Protein AF-A0A7Y6C578-F1 (afdb_monomer_lite)

Structure (mmCIF, N/CA/C/O backbone):
data_AF-A0A7Y6C578-F1
#
_entry.id   AF-A0A7Y6C578-F1
#
loop_
_atom_site.group_PDB
_atom_site.id
_atom_site.type_symbol
_atom_site.label_atom_id
_atom_site.label_alt_id
_atom_site.label_comp_id
_atom_site.label_asym_id
_atom_site.label_entity_id
_atom_site.label_seq_id
_atom_site.pdbx_PDB_ins_code
_atom_site.Cartn_x
_atom_site.Cartn_y
_atom_site.Cartn_z
_atom_site.occupancy
_atom_site.B_iso_or_equiv
_atom_site.auth_seq_id
_atom_site.auth_comp_id
_atom_site.auth_asym_id
_atom_site.auth_atom_id
_atom_site.pdbx_PDB_model_num
ATOM 1 N N . MET A 1 1 ? -12.011 0.894 14.721 1.00 85.19 1 MET A N 1
ATOM 2 C CA . MET A 1 1 ? -11.937 1.876 15.834 1.00 85.19 1 MET A CA 1
ATOM 3 C C . MET A 1 1 ? -10.473 2.191 16.125 1.00 85.19 1 MET A C 1
ATOM 5 O O . MET A 1 1 ? -9.672 1.305 15.858 1.00 85.19 1 MET A O 1
ATOM 9 N N . PRO A 1 2 ? -10.095 3.368 16.653 1.00 90.62 2 PRO A N 1
ATOM 10 C CA . PRO A 1 2 ? -8.714 3.630 17.067 1.00 90.62 2 PRO A CA 1
ATOM 11 C C . PRO A 1 2 ? -8.249 2.653 18.152 1.00 90.62 2 PRO A C 1
ATOM 13 O O . PRO A 1 2 ? -9.035 2.287 19.024 1.00 90.62 2 PRO A O 1
ATOM 16 N N . PHE A 1 3 ? -6.990 2.225 18.086 1.00 92.62 3 PHE A N 1
ATOM 17 C CA . PHE A 1 3 ? -6.352 1.462 19.154 1.00 92.62 3 PHE A CA 1
ATOM 18 C C . PHE A 1 3 ? -6.234 2.323 20.416 1.00 92.62 3 PHE A C 1
ATOM 20 O O . PHE A 1 3 ? -5.735 3.447 20.359 1.00 92.62 3 PHE A O 1
ATOM 27 N N . ASP A 1 4 ? -6.651 1.760 21.545 1.00 94.00 4 ASP A N 1
ATOM 28 C CA . ASP A 1 4 ? -6.499 2.334 22.877 1.00 94.00 4 ASP A CA 1
ATOM 29 C C . ASP A 1 4 ? -5.883 1.271 23.805 1.00 94.00 4 ASP A C 1
ATOM 31 O O . ASP A 1 4 ? -6.523 0.244 24.062 1.00 94.00 4 ASP A O 1
ATOM 35 N N . PRO A 1 5 ? -4.659 1.486 24.324 1.00 91.56 5 PRO A N 1
ATOM 36 C CA . PRO A 1 5 ? -3.980 0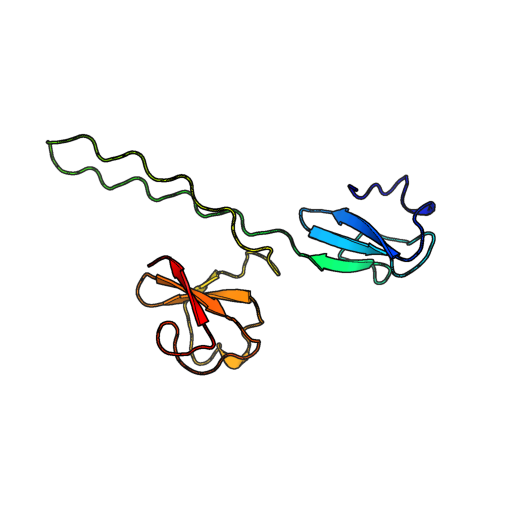.509 25.169 1.00 91.56 5 PRO A CA 1
ATOM 37 C C . PRO A 1 5 ? -4.671 0.281 26.521 1.00 91.56 5 PRO A C 1
ATOM 39 O O . PRO A 1 5 ? -4.496 -0.783 27.109 1.00 91.56 5 PRO A O 1
ATOM 42 N N . VAL A 1 6 ? -5.460 1.238 27.021 1.00 94.75 6 VAL A N 1
ATOM 43 C CA . VAL A 1 6 ? -6.212 1.088 28.278 1.00 94.75 6 VAL A CA 1
ATOM 44 C C . VAL A 1 6 ? -7.426 0.185 28.069 1.00 94.75 6 VAL A C 1
ATOM 46 O O . VAL A 1 6 ? -7.809 -0.570 28.960 1.00 94.75 6 VAL A O 1
ATOM 49 N N . VAL A 1 7 ? -8.011 0.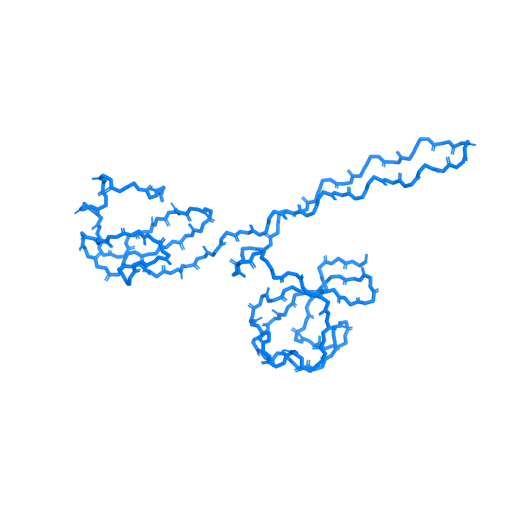228 26.871 1.00 93.88 7 VAL A N 1
ATOM 50 C CA . VAL A 1 7 ? -9.194 -0.563 26.509 1.00 93.88 7 VAL A CA 1
ATOM 51 C C . VAL A 1 7 ? -8.808 -1.925 25.921 1.00 93.88 7 VAL A C 1
ATOM 53 O O . VAL A 1 7 ? -9.618 -2.848 25.977 1.00 93.88 7 VAL A O 1
ATOM 56 N N . ALA A 1 8 ? -7.578 -2.100 25.424 1.00 91.06 8 ALA A N 1
ATOM 57 C CA . ALA A 1 8 ? -7.096 -3.324 24.772 1.00 91.06 8 ALA A CA 1
ATOM 58 C C . ALA A 1 8 ? -7.367 -4.644 25.530 1.00 91.06 8 ALA A C 1
ATOM 60 O O . ALA A 1 8 ? -7.763 -5.611 24.876 1.00 91.06 8 ALA A O 1
ATOM 61 N N . PRO A 1 9 ? -7.287 -4.715 26.877 1.00 94.88 9 PRO A N 1
ATOM 62 C CA . PRO A 1 9 ? -7.665 -5.923 27.620 1.00 94.88 9 PRO A CA 1
ATOM 63 C C . PRO A 1 9 ? -9.130 -6.356 27.439 1.00 94.88 9 PRO A C 1
ATOM 65 O O . PRO A 1 9 ? -9.477 -7.489 27.763 1.00 94.88 9 PRO A O 1
ATOM 68 N N . THR A 1 10 ? -9.996 -5.480 26.923 1.00 95.44 10 THR A N 1
ATOM 69 C CA . THR A 1 10 ? -11.406 -5.777 26.624 1.00 95.44 10 THR A CA 1
ATOM 70 C C . THR A 1 10 ? -11.651 -6.154 25.164 1.00 95.44 10 THR A C 1
ATOM 72 O O . THR A 1 10 ? -12.780 -6.494 24.805 1.00 95.44 10 THR A O 1
ATOM 75 N N . TYR A 1 11 ? -10.626 -6.107 24.305 1.00 95.50 11 TYR A N 1
ATOM 76 C CA . TYR A 1 11 ? -10.809 -6.455 22.904 1.00 95.50 11 TYR A CA 1
ATOM 77 C C . TYR A 1 11 ? -11.077 -7.950 22.732 1.00 95.50 11 TYR A C 1
ATOM 79 O O . TYR A 1 11 ? -10.480 -8.798 23.392 1.00 95.50 11 TYR A O 1
ATOM 87 N N . SER A 1 12 ? -11.991 -8.275 21.827 1.00 96.12 12 SER A N 1
ATOM 88 C CA . SER A 1 12 ? -12.336 -9.649 21.473 1.00 96.12 12 SER A CA 1
ATOM 89 C C . SER A 1 12 ? -11.463 -10.160 20.326 1.00 96.12 12 SER A C 1
ATOM 91 O O . SER A 1 12 ? -10.923 -9.380 19.540 1.00 96.12 12 SER A O 1
ATOM 93 N N . PHE A 1 13 ? -11.371 -11.485 20.188 1.00 93.00 13 PHE A N 1
ATOM 94 C CA . PHE A 1 13 ? -10.815 -12.109 18.986 1.00 93.00 13 PHE A CA 1
ATOM 95 C C . PHE A 1 13 ? -11.501 -11.556 17.726 1.00 93.00 13 PHE A C 1
ATOM 97 O O . PHE A 1 13 ? -12.722 -11.396 17.693 1.00 93.00 13 PHE A O 1
ATOM 104 N N . GLY A 1 14 ? -10.720 -11.274 16.685 1.00 88.31 14 GLY A N 1
ATOM 105 C CA . GLY A 1 14 ? -11.208 -10.741 15.416 1.00 88.31 14 GLY A CA 1
ATOM 106 C C . GLY A 1 14 ? -11.515 -9.241 15.433 1.00 88.31 14 GLY A C 1
ATOM 107 O O . GLY A 1 14 ? -12.003 -8.703 14.440 1.00 88.31 14 GLY A O 1
ATOM 108 N N . GLN A 1 15 ? -11.247 -8.536 16.534 1.00 93.50 15 GLN A N 1
ATOM 109 C CA . GLN A 1 15 ? -11.552 -7.114 16.631 1.00 93.50 15 GLN A CA 1
ATOM 110 C C . GLN A 1 15 ? -10.617 -6.265 15.766 1.00 93.50 15 GLN A C 1
ATOM 112 O O . GLN A 1 15 ? -9.396 -6.384 15.844 1.00 93.50 15 GLN A O 1
ATOM 117 N N . VAL A 1 16 ? -11.203 -5.375 14.961 1.00 90.50 16 VAL A N 1
ATOM 118 C CA . VAL A 1 16 ? -10.468 -4.513 14.028 1.00 90.50 16 VAL A CA 1
ATOM 119 C C . VAL A 1 16 ? -10.158 -3.153 14.657 1.00 90.50 16 VAL A C 1
ATOM 121 O O . VAL A 1 16 ? -11.059 -2.391 15.033 1.00 90.50 16 VAL A O 1
ATOM 124 N N . VAL A 1 17 ? -8.871 -2.817 14.714 1.00 88.00 17 VAL A N 1
ATOM 125 C CA . VAL A 1 17 ? -8.345 -1.567 15.273 1.00 88.00 17 VAL A CA 1
ATOM 126 C C . VAL A 1 17 ? -7.524 -0.792 14.255 1.00 88.00 17 VAL A C 1
ATOM 128 O O . VAL A 1 17 ? -6.923 -1.3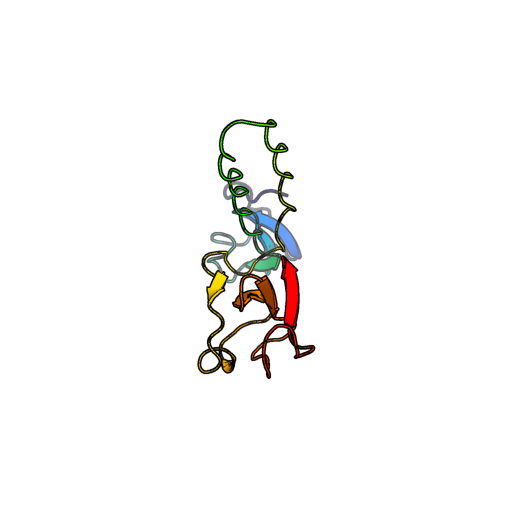73 13.360 1.00 88.00 17 VAL A O 1
ATOM 131 N N . THR A 1 18 ? -7.471 0.528 14.399 1.00 86.75 18 THR A N 1
ATOM 132 C CA . THR A 1 18 ? -6.588 1.398 13.626 1.00 86.75 18 THR A CA 1
ATOM 133 C C . THR A 1 18 ? -5.476 1.945 14.512 1.00 86.75 18 THR A C 1
ATOM 135 O O . THR A 1 18 ? -5.731 2.470 15.592 1.00 86.75 18 THR A O 1
ATOM 138 N N . PHE A 1 19 ? -4.230 1.831 14.065 1.00 85.12 19 PHE A N 1
ATOM 139 C CA . PHE A 1 19 ? -3.045 2.282 14.790 1.00 85.12 19 PHE A CA 1
ATOM 140 C C . PHE A 1 19 ? -2.003 2.823 13.806 1.00 85.12 19 PHE A C 1
ATOM 142 O O . PHE A 1 19 ? -1.707 2.169 12.806 1.00 85.12 19 PHE A O 1
ATOM 149 N N . ASN A 1 20 ? -1.471 4.026 14.060 1.00 82.25 20 ASN A N 1
ATOM 150 C CA . ASN A 1 20 ? -0.513 4.719 13.180 1.00 82.25 20 ASN A CA 1
ATOM 151 C C . ASN A 1 20 ? -0.929 4.727 11.695 1.00 82.25 20 ASN A C 1
ATOM 153 O O . ASN A 1 20 ? -0.139 4.401 10.815 1.00 82.25 20 ASN A O 1
ATOM 157 N N . GLY A 1 21 ? -2.203 5.027 11.416 1.00 72.25 21 GLY A N 1
ATOM 158 C CA . GLY A 1 21 ? -2.756 5.057 10.054 1.00 72.25 21 GLY A CA 1
ATOM 159 C C . GLY A 1 21 ? -2.974 3.684 9.402 1.00 72.25 21 GLY A C 1
ATOM 160 O O . GLY A 1 21 ? -3.514 3.622 8.304 1.00 72.25 21 GLY A O 1
ATOM 161 N N . SER A 1 22 ? -2.594 2.595 10.070 1.00 77.88 22 SER A N 1
ATOM 162 C CA . SER A 1 22 ? -2.790 1.216 9.615 1.00 77.88 22 SER A CA 1
ATOM 163 C C . SER A 1 22 ? -3.988 0.572 10.323 1.00 77.88 22 SER A C 1
ATOM 165 O O . SER A 1 22 ? -4.391 1.016 11.393 1.00 77.88 22 SER A O 1
ATOM 167 N N . THR A 1 23 ? -4.554 -0.484 9.748 1.00 82.00 23 THR A N 1
ATOM 168 C CA . THR A 1 23 ? -5.654 -1.300 10.270 1.00 82.00 23 THR A CA 1
ATOM 169 C C . THR A 1 23 ? -5.133 -2.685 10.617 1.00 82.00 23 THR A C 1
ATOM 171 O O . THR A 1 23 ? -4.497 -3.329 9.785 1.00 82.00 23 THR A O 1
ATOM 174 N N . TYR A 1 24 ? -5.440 -3.158 11.817 1.00 87.06 24 TYR A N 1
ATOM 175 C CA . TYR A 1 24 ? -5.045 -4.458 12.341 1.00 87.06 24 TYR A CA 1
ATOM 176 C C . TYR A 1 24 ? -6.263 -5.223 12.848 1.00 87.06 24 TYR A C 1
ATOM 178 O O . TYR A 1 24 ? -7.255 -4.614 13.246 1.00 87.06 24 TYR A O 1
ATOM 186 N N . ILE A 1 25 ? -6.170 -6.546 12.882 1.00 89.94 25 ILE A N 1
ATOM 187 C CA . ILE A 1 25 ? -7.147 -7.432 13.513 1.00 89.94 25 ILE A CA 1
ATOM 188 C C . ILE A 1 25 ? -6.506 -8.145 14.709 1.00 89.94 25 ILE A C 1
ATOM 190 O O . ILE A 1 25 ? -5.366 -8.595 14.611 1.00 89.94 25 ILE A O 1
ATOM 194 N N . ALA A 1 26 ? -7.210 -8.221 15.839 1.00 92.56 26 ALA A N 1
ATOM 195 C CA . ALA A 1 26 ? -6.765 -8.966 17.014 1.00 92.56 26 ALA A CA 1
ATOM 196 C C . ALA A 1 26 ? -6.894 -10.479 16.772 1.00 92.56 26 ALA A C 1
ATOM 198 O O . ALA A 1 26 ? -7.970 -10.977 16.448 1.00 92.56 26 ALA A O 1
ATOM 199 N N . ASN A 1 27 ? -5.805 -11.217 16.959 1.00 91.19 27 ASN A N 1
ATOM 200 C CA . ASN A 1 27 ? -5.724 -12.667 16.770 1.00 91.19 27 ASN A CA 1
ATOM 201 C C . ASN A 1 27 ? -6.133 -13.456 18.021 1.00 91.19 27 ASN A C 1
ATOM 203 O O . ASN A 1 27 ? -6.245 -14.678 17.968 1.00 91.19 27 ASN A O 1
ATOM 207 N N . VAL A 1 28 ? -6.324 -12.775 19.153 1.00 92.00 28 VAL A N 1
ATOM 208 C CA . VAL A 1 28 ? -6.707 -13.347 20.450 1.00 92.00 28 VAL A CA 1
ATOM 209 C C . VAL A 1 28 ? -7.680 -12.406 21.167 1.00 92.00 28 VAL A C 1
ATOM 211 O O . VAL A 1 28 ? -7.773 -11.226 20.827 1.00 92.00 28 VAL A O 1
ATOM 214 N N . ALA A 1 29 ? -8.420 -12.923 22.150 1.00 94.56 29 ALA A N 1
ATOM 215 C CA . ALA A 1 29 ? -9.156 -12.081 23.093 1.00 94.56 29 ALA A CA 1
ATOM 216 C C . ALA A 1 29 ? -8.196 -11.512 24.147 1.00 94.56 29 ALA A C 1
ATOM 218 O O . ALA A 1 29 ? -7.222 -12.172 24.506 1.00 94.56 29 ALA A O 1
ATOM 219 N N . SER A 1 30 ? -8.481 -10.306 24.640 1.00 94.94 30 SER A N 1
ATOM 220 C CA . SER A 1 30 ? -7.626 -9.569 25.578 1.00 94.94 30 SER A CA 1
ATOM 221 C C . SER A 1 30 ? -6.156 -9.494 25.117 1.00 94.94 30 SER A C 1
ATOM 223 O O . SER A 1 30 ? -5.262 -9.876 25.875 1.00 94.94 30 SER A O 1
ATOM 225 N N . PRO A 1 31 ? -5.891 -9.040 23.874 1.00 94.44 31 PRO A N 1
ATOM 226 C CA . PRO A 1 31 ? -4.550 -8.993 23.303 1.00 94.44 31 PRO A CA 1
ATOM 227 C C . PRO A 1 31 ? -3.592 -8.141 24.138 1.00 94.44 31 PRO A C 1
ATOM 229 O O . PRO A 1 31 ? -3.954 -7.102 24.694 1.00 94.44 31 PRO A O 1
ATOM 232 N N . THR A 1 32 ? -2.337 -8.569 24.165 1.00 91.50 32 THR A N 1
ATOM 233 C CA . THR A 1 32 ? -1.230 -7.885 24.824 1.00 91.50 32 THR A CA 1
ATOM 234 C C . THR A 1 32 ? -0.344 -7.164 23.807 1.00 91.50 32 THR A C 1
ATOM 236 O O . THR A 1 32 ? -0.245 -7.528 22.632 1.00 91.50 32 THR A O 1
ATOM 239 N N . GLY A 1 33 ? 0.318 -6.098 24.254 1.00 89.31 33 GLY A N 1
ATOM 240 C CA . GLY A 1 33 ? 1.210 -5.312 23.404 1.00 89.31 33 GLY A CA 1
ATOM 241 C C . GLY A 1 33 ? 0.483 -4.397 22.413 1.00 89.31 33 GLY A C 1
ATOM 242 O O . GLY A 1 33 ? -0.692 -4.068 22.571 1.00 89.31 33 GLY A O 1
ATOM 243 N N . ILE A 1 34 ? 1.231 -3.921 21.417 1.00 90.50 34 ILE A N 1
ATOM 244 C CA . ILE A 1 34 ? 0.817 -2.845 20.510 1.00 90.50 34 ILE A CA 1
ATOM 245 C C . ILE A 1 34 ? 0.633 -3.419 19.092 1.00 90.50 34 ILE A C 1
ATOM 247 O O . ILE A 1 34 ? 1.463 -4.226 18.654 1.00 90.50 34 ILE A O 1
ATOM 251 N N . PRO A 1 35 ? -0.411 -3.012 18.344 1.00 87.38 35 PRO A N 1
ATOM 252 C CA . PRO A 1 35 ? -0.555 -3.379 16.940 1.00 87.38 35 PRO A CA 1
ATOM 253 C C . PRO A 1 35 ? 0.688 -3.017 16.113 1.00 87.38 35 PRO A C 1
ATOM 255 O O . PRO A 1 35 ? 1.230 -1.919 16.231 1.00 87.38 35 PRO A O 1
ATOM 258 N N . GLY A 1 36 ? 1.145 -3.946 15.273 1.00 81.75 36 GLY A N 1
ATOM 259 C CA . GLY A 1 36 ? 2.337 -3.783 14.430 1.00 81.75 36 GLY A CA 1
ATOM 260 C C . GLY A 1 36 ? 3.649 -4.271 15.051 1.00 81.75 36 GLY A C 1
ATOM 261 O O . GLY A 1 36 ? 4.621 -4.440 14.322 1.00 81.75 36 GLY A O 1
ATOM 262 N N . THR A 1 37 ? 3.687 -4.548 16.358 1.00 84.19 37 THR A N 1
ATOM 263 C CA . THR A 1 37 ? 4.855 -5.165 17.021 1.00 84.19 37 THR A CA 1
ATOM 264 C C . THR A 1 37 ? 4.516 -6.459 17.750 1.00 84.19 37 THR A C 1
ATOM 266 O O . THR A 1 37 ? 5.366 -7.341 17.853 1.00 84.19 37 THR A O 1
ATOM 269 N N . SER A 1 38 ? 3.285 -6.586 18.250 1.00 89.75 38 SER A N 1
ATOM 270 C CA . SER A 1 38 ? 2.816 -7.786 18.941 1.00 89.75 38 SER A CA 1
ATOM 271 C C . SER A 1 38 ? 2.283 -8.840 17.958 1.00 89.75 38 SER A C 1
ATOM 273 O O . SER A 1 38 ? 1.549 -8.479 17.034 1.00 89.75 38 SER A O 1
ATOM 275 N N . PRO A 1 39 ? 2.569 -10.140 18.178 1.00 86.19 39 PRO A N 1
ATOM 276 C CA . PRO A 1 39 ? 1.963 -11.235 17.414 1.00 86.19 39 PRO A CA 1
ATOM 277 C C . PRO A 1 39 ? 0.448 -11.375 17.649 1.00 86.19 39 PRO A C 1
ATOM 279 O O . PRO A 1 39 ? -0.243 -12.035 16.869 1.00 86.19 39 PRO A O 1
ATOM 282 N N . ASP A 1 40 ? -0.090 -10.722 18.682 1.00 92.00 40 ASP A N 1
ATOM 283 C CA . ASP A 1 40 ? -1.523 -10.714 18.985 1.00 92.00 40 ASP A CA 1
ATOM 284 C C . ASP A 1 40 ? -2.340 -9.918 17.953 1.00 92.00 40 ASP A C 1
ATOM 286 O O . ASP A 1 40 ? -3.570 -9.948 17.996 1.00 92.00 40 ASP A O 1
ATOM 290 N N . TYR A 1 41 ? -1.686 -9.229 17.009 1.00 88.81 41 TYR A N 1
ATOM 291 C CA . TYR A 1 41 ? -2.330 -8.460 15.948 1.00 88.81 41 TYR A CA 1
ATOM 292 C C . TYR A 1 41 ? -1.791 -8.822 14.563 1.00 88.81 41 TYR A C 1
ATOM 294 O O . TYR A 1 41 ? -0.585 -8.881 14.341 1.00 88.81 41 TYR A O 1
ATOM 302 N N . THR A 1 42 ? -2.695 -8.965 13.596 1.00 85.25 42 THR A N 1
ATOM 303 C CA . THR A 1 42 ? -2.356 -9.117 12.174 1.00 85.25 42 THR A CA 1
ATOM 304 C C . THR A 1 42 ? -2.645 -7.815 11.435 1.00 85.25 42 THR A C 1
ATOM 306 O O . THR A 1 42 ? -3.721 -7.240 11.595 1.00 85.25 42 THR A O 1
ATOM 309 N N . LEU A 1 43 ? -1.704 -7.336 10.617 1.00 81.56 43 LEU A N 1
ATOM 310 C CA . LEU A 1 43 ? -1.926 -6.182 9.741 1.00 81.56 43 LEU A CA 1
ATOM 311 C C . LEU A 1 43 ? -2.924 -6.550 8.637 1.00 81.56 43 LEU A C 1
ATOM 313 O O . LEU A 1 43 ? -2.699 -7.498 7.891 1.00 81.56 43 LEU A O 1
ATOM 317 N N . LEU A 1 44 ? -4.000 -5.775 8.521 1.00 71.31 44 LEU A N 1
ATOM 318 C CA . LEU A 1 44 ? -5.015 -5.935 7.481 1.00 71.31 44 LEU A CA 1
ATOM 319 C C . LEU A 1 44 ? -4.848 -4.909 6.350 1.00 71.31 44 LEU A C 1
ATOM 321 O O . LEU A 1 44 ? -5.055 -5.239 5.188 1.00 71.31 44 LEU A O 1
ATOM 325 N N . ALA A 1 45 ? -4.464 -3.671 6.683 1.00 65.06 45 ALA A N 1
ATOM 326 C CA . ALA A 1 45 ? -4.224 -2.598 5.715 1.00 65.06 45 ALA A CA 1
ATOM 327 C C . ALA A 1 45 ? -3.229 -1.572 6.283 1.00 65.06 45 ALA A C 1
ATOM 329 O O . ALA A 1 45 ? -3.468 -1.036 7.356 1.00 65.06 45 ALA A O 1
ATOM 330 N N . GLY A 1 46 ? -2.113 -1.285 5.613 1.00 64.25 46 GLY A N 1
ATOM 331 C CA . GLY A 1 46 ? -1.093 -0.353 6.122 1.00 64.25 46 GLY A CA 1
ATOM 332 C C . GLY A 1 46 ? -1.367 1.127 5.824 1.00 64.25 46 GLY A C 1
ATOM 333 O O . GLY A 1 46 ? -2.113 1.469 4.910 1.00 64.25 46 GLY A O 1
ATOM 334 N N . ALA A 1 47 ? -0.771 2.036 6.595 1.00 56.62 47 ALA A N 1
ATOM 335 C CA . ALA A 1 47 ? -0.896 3.471 6.349 1.00 56.62 47 ALA A CA 1
ATOM 336 C C . ALA A 1 47 ? -0.407 3.837 4.942 1.00 56.62 47 ALA A C 1
ATOM 338 O O . ALA A 1 47 ? 0.655 3.398 4.497 1.00 56.62 47 ALA A O 1
ATOM 339 N N . GLY A 1 48 ? -1.197 4.646 4.236 1.00 46.59 48 GLY A N 1
ATOM 340 C CA . GLY A 1 48 ? -0.802 5.193 2.946 1.00 46.59 48 GLY A CA 1
ATOM 341 C C . GLY A 1 48 ? 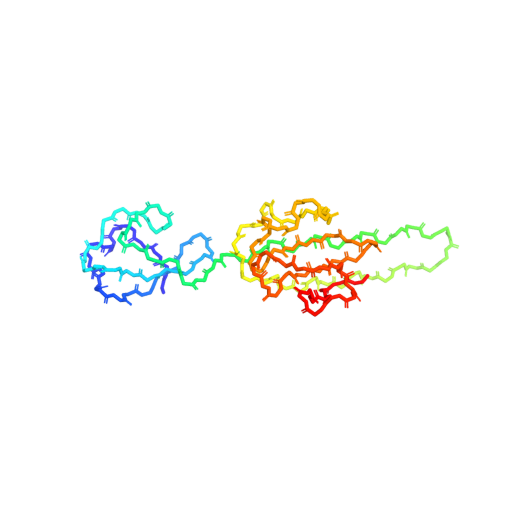0.395 6.130 3.079 1.00 46.59 48 GLY A C 1
ATOM 342 O O . GLY A 1 48 ? 0.593 6.801 4.091 1.00 46.59 48 GLY A O 1
ATOM 343 N N . ALA A 1 49 ? 1.176 6.180 2.014 1.00 39.47 49 ALA A N 1
ATOM 344 C CA . ALA A 1 49 ? 2.125 7.239 1.745 1.00 39.47 49 ALA A CA 1
ATOM 345 C C . ALA A 1 49 ? 1.548 8.644 1.990 1.00 39.47 49 ALA A C 1
ATOM 347 O O . ALA A 1 49 ? 0.500 8.966 1.426 1.00 39.47 49 ALA A O 1
ATOM 348 N N . THR A 1 50 ? 2.253 9.524 2.713 1.00 40.59 50 THR A N 1
ATOM 349 C CA . THR A 1 50 ? 2.016 10.967 2.546 1.00 40.59 50 THR A CA 1
ATOM 350 C C . THR A 1 50 ? 2.369 11.318 1.104 1.00 40.59 50 THR A C 1
ATOM 352 O O . THR A 1 50 ? 3.499 11.087 0.675 1.00 40.59 50 THR A O 1
ATOM 355 N N . GLY A 1 51 ? 1.394 11.818 0.342 1.00 37.91 51 GLY A N 1
ATOM 356 C CA . GLY A 1 51 ? 1.611 12.220 -1.046 1.00 37.91 51 GLY A CA 1
ATOM 357 C C . GLY A 1 51 ? 2.707 13.281 -1.147 1.00 37.91 51 GLY A C 1
ATOM 358 O O . GLY A 1 51 ? 2.875 14.099 -0.241 1.00 37.91 51 GLY A O 1
ATOM 359 N N . VAL A 1 52 ? 3.465 13.269 -2.243 1.00 32.56 52 VAL A N 1
ATOM 360 C CA . VAL A 1 52 ? 4.441 14.330 -2.511 1.00 32.56 52 VAL A CA 1
ATOM 361 C C . VAL A 1 52 ? 3.721 15.680 -2.607 1.00 32.56 52 VAL A C 1
ATOM 363 O O . VAL A 1 52 ? 2.700 15.801 -3.285 1.00 32.56 52 VAL A O 1
ATOM 366 N N . THR A 1 53 ? 4.245 16.704 -1.927 1.00 37.06 53 THR A N 1
ATOM 367 C CA . THR A 1 53 ? 3.846 18.095 -2.178 1.00 37.06 53 THR A CA 1
ATOM 368 C C . 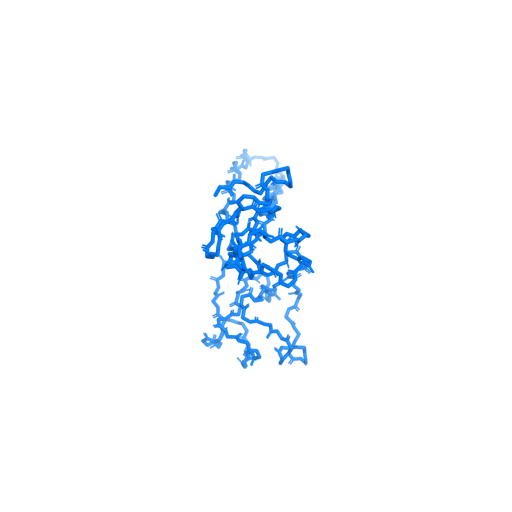THR A 1 53 ? 4.144 18.399 -3.642 1.00 37.06 53 THR A C 1
ATOM 370 O O . THR A 1 53 ? 5.274 18.193 -4.088 1.00 37.06 53 THR A O 1
ATOM 373 N N . GLY A 1 54 ? 3.133 18.837 -4.397 1.00 36.31 54 GLY A N 1
ATOM 374 C CA . GLY A 1 54 ? 3.288 19.138 -5.819 1.00 36.31 54 GLY A CA 1
ATOM 375 C C . GLY A 1 54 ? 4.437 20.117 -6.069 1.00 36.31 54 GLY A C 1
ATOM 376 O O . GLY A 1 54 ? 4.697 21.003 -5.254 1.00 36.31 54 GLY A O 1
ATOM 377 N N . ILE A 1 55 ? 5.133 19.953 -7.195 1.00 31.56 55 ILE A N 1
ATOM 378 C CA . ILE A 1 55 ? 6.163 20.901 -7.621 1.00 31.56 55 ILE A CA 1
ATOM 379 C C . ILE A 1 55 ? 5.548 22.302 -7.754 1.00 31.56 55 ILE A C 1
ATOM 381 O O . ILE A 1 55 ? 4.529 22.487 -8.422 1.00 31.56 55 ILE A O 1
ATOM 385 N N . THR A 1 56 ? 6.161 23.308 -7.129 1.00 39.56 56 THR A N 1
ATOM 386 C CA . THR A 1 56 ? 5.883 24.707 -7.469 1.00 39.56 56 THR A CA 1
ATOM 387 C C . THR A 1 56 ? 6.313 24.899 -8.920 1.00 39.56 56 THR A C 1
ATOM 389 O O . THR A 1 56 ? 7.493 24.726 -9.230 1.00 39.56 56 THR A O 1
ATOM 392 N N . GLY A 1 57 ? 5.364 25.191 -9.814 1.00 40.09 57 GLY A N 1
ATOM 393 C CA . GLY A 1 57 ? 5.655 25.424 -11.229 1.00 40.09 57 GLY A CA 1
ATOM 394 C C . GLY A 1 57 ? 6.764 26.466 -11.385 1.00 40.09 57 GLY A C 1
ATOM 395 O O . GLY A 1 57 ? 6.745 27.494 -10.707 1.00 40.09 57 GLY A O 1
ATOM 396 N N . GLY A 1 58 ? 7.758 26.178 -12.230 1.00 32.59 58 GLY A N 1
ATOM 397 C CA . GLY A 1 58 ? 8.866 27.097 -12.475 1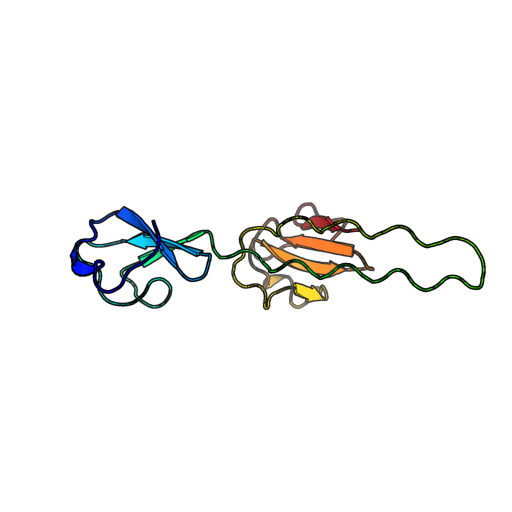.00 32.59 58 GLY A CA 1
ATOM 398 C C . GLY A 1 58 ? 8.346 28.457 -12.938 1.00 32.59 58 GLY A C 1
ATOM 399 O O . GLY A 1 58 ? 7.497 28.527 -13.825 1.00 32.59 58 GLY A O 1
ATOM 400 N N . THR A 1 59 ? 8.842 29.534 -12.329 1.00 43.44 59 THR A N 1
ATOM 401 C CA . THR A 1 59 ? 8.543 30.907 -12.739 1.00 43.44 59 THR A CA 1
ATOM 402 C C . THR A 1 59 ? 8.942 31.092 -14.205 1.00 43.44 59 THR A C 1
ATOM 404 O O . THR A 1 59 ? 10.128 31.173 -14.523 1.00 43.44 59 THR A O 1
ATOM 407 N N . GLY A 1 60 ? 7.956 31.142 -15.103 1.00 37.50 60 GLY A N 1
ATOM 408 C CA . GLY A 1 60 ? 8.163 31.570 -16.482 1.00 37.50 60 GLY A CA 1
ATOM 409 C C . GLY A 1 60 ? 8.596 33.035 -16.503 1.00 37.50 60 GLY A C 1
ATOM 410 O O . GLY A 1 60 ? 8.057 33.857 -15.759 1.00 37.50 60 GLY A O 1
ATOM 411 N N . GLY A 1 61 ? 9.602 33.360 -17.318 1.00 38.88 61 GLY A N 1
ATOM 412 C CA . GLY A 1 61 ? 10.024 34.741 -17.535 1.00 38.88 61 GLY A CA 1
ATOM 413 C C . GLY A 1 61 ? 8.832 35.594 -17.968 1.00 38.88 61 GLY A C 1
ATOM 414 O O . GLY A 1 61 ? 8.178 35.274 -18.949 1.00 38.88 61 GLY A O 1
ATOM 415 N N . THR A 1 62 ? 8.557 36.643 -17.195 1.00 48.75 62 THR A N 1
ATOM 416 C CA . THR A 1 62 ? 7.682 37.787 -17.489 1.00 48.75 62 THR A CA 1
ATOM 417 C C . THR A 1 62 ? 6.546 37.522 -18.491 1.00 48.75 62 THR A C 1
ATOM 419 O O . THR A 1 62 ? 6.639 37.895 -19.657 1.00 48.75 62 THR A O 1
ATOM 422 N N . GLY A 1 63 ? 5.443 36.941 -18.016 1.00 44.22 63 GLY A N 1
ATOM 423 C CA . GLY A 1 63 ? 4.187 36.860 -18.766 1.00 44.22 63 GLY A CA 1
ATOM 424 C C . GLY A 1 63 ? 3.366 35.631 -18.389 1.00 44.22 63 GLY A C 1
ATOM 425 O O . GLY A 1 63 ? 3.764 34.519 -18.694 1.00 44.22 63 GLY A O 1
ATOM 426 N N . GLU A 1 64 ? 2.217 35.874 -17.759 1.00 34.75 64 GLU A N 1
ATOM 427 C CA . GLU A 1 64 ? 1.187 34.912 -17.334 1.00 34.75 64 GLU A CA 1
ATOM 428 C C . GLU A 1 64 ? 1.490 34.094 -16.062 1.00 34.75 64 GLU A C 1
ATOM 430 O O . GLU A 1 64 ? 2.389 33.262 -15.973 1.00 34.75 64 GLU A O 1
ATOM 435 N N . THR A 1 65 ? 0.692 34.372 -15.028 1.00 45.72 65 THR A N 1
ATOM 436 C CA . THR A 1 65 ? 0.614 33.639 -13.763 1.00 45.72 65 THR A CA 1
ATOM 437 C C . THR A 1 65 ? 0.431 32.140 -14.020 1.00 45.72 65 THR A C 1
ATOM 439 O O . THR A 1 65 ? -0.602 31.720 -14.536 1.00 45.72 65 THR A O 1
ATOM 442 N N . GLY A 1 66 ? 1.425 31.329 -13.642 1.00 43.66 66 GLY A N 1
ATOM 443 C CA . GLY A 1 66 ? 1.352 29.870 -13.729 1.00 43.66 66 GLY A CA 1
ATOM 444 C C . GLY A 1 66 ? 0.206 29.298 -12.887 1.00 43.66 66 GLY A C 1
ATOM 445 O O . GLY A 1 66 ? -0.047 29.756 -11.772 1.00 43.66 66 GLY A O 1
ATOM 446 N N . ALA A 1 67 ? -0.497 28.306 -13.436 1.00 35.44 67 ALA A N 1
ATOM 447 C CA . ALA A 1 67 ? -1.643 27.659 -12.806 1.00 35.44 67 ALA A CA 1
ATOM 448 C C . ALA A 1 67 ? -1.304 27.083 -11.417 1.00 35.44 67 ALA A C 1
ATOM 450 O O . ALA A 1 67 ? -0.262 26.457 -11.220 1.00 35.44 67 ALA A O 1
ATOM 451 N N . THR A 1 68 ? -2.214 27.266 -10.456 1.00 43.81 68 THR A N 1
ATOM 452 C CA . THR A 1 68 ? -2.177 26.592 -9.151 1.00 43.81 68 THR A CA 1
ATOM 453 C C . THR A 1 68 ? -2.136 25.074 -9.359 1.00 43.81 68 THR A C 1
ATOM 455 O O . THR A 1 68 ? -3.009 24.518 -10.023 1.00 43.81 68 THR A O 1
ATOM 458 N N . GLY A 1 69 ? -1.114 24.406 -8.814 1.00 41.38 69 GLY A N 1
ATOM 459 C CA . GLY A 1 69 ? -0.944 22.956 -8.929 1.00 41.38 69 GLY A CA 1
ATOM 460 C C . GLY A 1 69 ? -2.100 22.171 -8.299 1.00 41.38 69 GLY A C 1
ATOM 461 O O . GLY A 1 69 ? -2.650 22.568 -7.272 1.00 41.38 69 GLY A O 1
ATOM 462 N N . ILE A 1 70 ? -2.458 21.047 -8.921 1.00 33.62 70 ILE A N 1
ATOM 463 C CA . ILE A 1 70 ? -3.465 20.106 -8.419 1.00 33.62 70 ILE A CA 1
ATOM 464 C C . ILE A 1 70 ? -3.063 19.549 -7.043 1.00 33.62 70 ILE A C 1
ATOM 466 O O . ILE A 1 70 ? -1.927 19.124 -6.833 1.00 33.62 70 ILE A O 1
ATOM 470 N N . THR A 1 71 ? -4.000 19.523 -6.093 1.00 39.91 71 THR A N 1
ATOM 471 C CA . THR A 1 71 ? -3.844 18.750 -4.854 1.00 39.91 71 THR A CA 1
ATOM 472 C C . THR A 1 71 ? -3.700 17.267 -5.218 1.00 39.91 71 THR A C 1
ATOM 474 O O . THR A 1 71 ? -4.548 16.725 -5.924 1.00 39.91 71 THR A O 1
ATOM 477 N N . GLY A 1 72 ? -2.613 16.623 -4.781 1.00 38.78 72 GLY A N 1
ATOM 478 C CA . GLY A 1 72 ? -2.318 15.225 -5.109 1.00 38.78 72 GLY A CA 1
ATOM 479 C C . GLY A 1 72 ? -3.347 14.241 -4.544 1.00 38.78 72 GLY A C 1
ATOM 480 O O . GLY A 1 72 ? -3.917 14.462 -3.474 1.00 38.78 72 GLY A O 1
ATOM 481 N N . ILE A 1 73 ? -3.569 13.138 -5.264 1.00 31.98 73 ILE A N 1
ATOM 482 C CA . ILE A 1 73 ? -4.404 12.019 -4.813 1.00 31.98 73 ILE A CA 1
ATOM 483 C C . ILE A 1 73 ? -3.795 11.358 -3.569 1.00 31.98 73 ILE A C 1
ATOM 485 O O . ILE A 1 73 ? -2.583 11.160 -3.481 1.00 31.98 73 ILE A O 1
ATOM 489 N N . THR A 1 74 ? -4.637 11.006 -2.597 1.00 40.19 74 THR A N 1
ATOM 490 C CA . THR A 1 74 ? -4.249 10.172 -1.452 1.00 40.19 74 THR A CA 1
ATOM 491 C C . THR A 1 74 ? -3.618 8.871 -1.962 1.00 40.19 74 THR A C 1
ATOM 493 O O . THR A 1 74 ? -4.241 8.148 -2.738 1.00 40.19 74 THR A O 1
ATOM 496 N N . GLY A 1 75 ? -2.369 8.598 -1.569 1.00 42.06 75 GLY A N 1
ATOM 497 C CA . GLY A 1 75 ? -1.607 7.439 -2.039 1.00 42.06 75 GLY A CA 1
ATOM 498 C C . GLY A 1 75 ? -2.189 6.105 -1.563 1.00 42.06 75 GLY A C 1
ATOM 499 O O . GLY A 1 75 ? -2.843 6.035 -0.521 1.00 42.06 75 GLY A O 1
ATOM 500 N N . ALA A 1 76 ? -1.933 5.038 -2.325 1.00 37.56 76 ALA A N 1
ATOM 501 C CA . ALA A 1 76 ? -2.330 3.683 -1.962 1.00 37.56 76 ALA A CA 1
ATOM 502 C C . ALA A 1 76 ? -1.784 3.288 -0.572 1.00 37.56 76 ALA A C 1
ATOM 504 O O . ALA A 1 76 ? -0.623 3.535 -0.239 1.00 37.56 76 ALA A O 1
ATOM 505 N N . THR A 1 77 ? -2.665 2.689 0.228 1.00 43.25 77 THR A N 1
ATOM 506 C CA . THR A 1 77 ? -2.449 1.994 1.507 1.00 43.25 77 THR A CA 1
ATOM 507 C C . THR A 1 77 ? -1.167 1.152 1.462 1.00 43.25 77 THR A C 1
ATOM 509 O O . THR A 1 77 ? -1.114 0.143 0.763 1.00 43.25 77 THR A O 1
ATOM 512 N N . GLY A 1 78 ? -0.106 1.599 2.140 1.00 42.69 78 GLY A N 1
ATOM 513 C CA . GLY A 1 78 ? 1.249 1.099 1.922 1.00 42.69 78 GLY A CA 1
ATOM 514 C C . GLY A 1 78 ? 1.686 0.029 2.918 1.00 42.69 78 GLY A C 1
ATOM 515 O O . GLY A 1 78 ? 1.419 0.118 4.113 1.00 42.69 78 GLY A O 1
ATOM 516 N N . ILE A 1 79 ? 2.498 -0.914 2.445 1.00 35.12 79 ILE A N 1
ATOM 517 C CA . ILE A 1 79 ? 3.635 -1.398 3.231 1.00 35.12 79 ILE A CA 1
ATOM 518 C C . ILE A 1 79 ? 4.741 -0.326 3.148 1.00 35.12 79 ILE A C 1
ATOM 520 O O . ILE A 1 79 ? 5.543 -0.320 2.228 1.00 35.12 79 ILE A O 1
ATOM 524 N N . GLY A 1 80 ? 4.722 0.634 4.082 1.00 40.47 80 GLY A N 1
ATOM 525 C CA . GLY A 1 80 ? 5.828 1.547 4.421 1.00 40.47 80 GLY A CA 1
ATOM 526 C C . GLY A 1 80 ? 6.341 2.501 3.329 1.00 40.47 80 GLY A C 1
ATOM 527 O O . GLY A 1 80 ? 7.204 2.152 2.530 1.00 40.47 80 GLY A O 1
ATOM 528 N N . LEU A 1 81 ? 5.954 3.782 3.379 1.00 39.19 81 LEU A N 1
ATOM 529 C CA . LEU A 1 81 ? 6.518 4.821 2.504 1.00 39.19 81 LEU A CA 1
ATOM 530 C C . LEU A 1 81 ? 7.888 5.361 2.970 1.00 39.19 81 LEU A C 1
ATOM 532 O O . LEU A 1 81 ? 8.115 6.563 3.046 1.00 39.19 81 LEU A O 1
ATOM 536 N N . SER A 1 82 ? 8.818 4.446 3.236 1.00 46.78 82 SER A N 1
ATOM 537 C CA . SER A 1 82 ? 10.239 4.645 2.910 1.00 46.78 82 SER A CA 1
ATOM 538 C C . SER A 1 82 ? 10.569 3.990 1.552 1.00 46.78 82 SER A C 1
ATOM 540 O O . SER A 1 82 ? 11.730 3.745 1.239 1.00 46.78 82 SER A O 1
ATOM 542 N N . GLY A 1 83 ? 9.535 3.627 0.786 1.00 55.59 83 GLY A N 1
ATOM 543 C CA . GLY A 1 83 ? 9.582 2.642 -0.288 1.00 55.59 83 GLY A CA 1
ATOM 544 C C . GLY A 1 83 ? 9.247 3.186 -1.671 1.00 55.59 83 GLY A C 1
ATOM 545 O O . GLY A 1 83 ? 8.682 2.443 -2.458 1.00 55.59 83 GLY A O 1
ATOM 546 N N . VAL A 1 84 ? 9.556 4.449 -1.985 1.00 68.00 84 VAL A N 1
ATOM 547 C CA . VAL A 1 84 ? 9.669 4.873 -3.394 1.00 68.00 84 VAL A CA 1
ATOM 548 C C . VAL A 1 84 ? 11.148 4.848 -3.752 1.00 68.00 84 VAL A C 1
ATOM 550 O O . VAL A 1 84 ? 11.920 5.649 -3.232 1.00 68.00 84 VAL A O 1
ATOM 553 N N . VAL A 1 85 ? 11.547 3.913 -4.610 1.00 72.38 85 VAL A N 1
ATOM 554 C CA . VAL A 1 85 ? 12.945 3.747 -5.040 1.00 72.38 85 VAL A CA 1
ATOM 555 C C . VAL A 1 85 ? 13.069 3.956 -6.550 1.00 72.38 85 VAL A C 1
ATOM 557 O O . VAL A 1 85 ? 12.110 3.693 -7.275 1.00 72.38 85 VAL A O 1
ATOM 560 N N . PRO A 1 86 ? 14.222 4.404 -7.072 1.00 78.75 86 PRO A N 1
ATOM 561 C CA . PRO A 1 86 ? 14.494 4.283 -8.499 1.00 78.75 86 PRO A CA 1
ATOM 562 C C . PRO A 1 86 ? 14.381 2.819 -8.921 1.00 78.75 86 PRO A C 1
ATOM 564 O O . PRO A 1 86 ? 14.827 1.929 -8.194 1.00 78.75 86 PRO A O 1
ATOM 567 N N . PHE A 1 87 ? 13.780 2.566 -10.082 1.00 82.50 87 PHE A N 1
ATOM 568 C CA . PHE A 1 87 ? 13.757 1.224 -10.642 1.00 82.50 87 PHE A CA 1
ATOM 569 C C . PHE A 1 87 ? 15.190 0.736 -10.882 1.00 82.50 87 PHE A C 1
ATOM 571 O O . PHE A 1 87 ? 15.954 1.363 -11.617 1.00 82.50 87 PHE A O 1
ATOM 578 N N . ASP A 1 88 ? 15.519 -0.407 -10.286 1.00 78.00 88 ASP A N 1
ATOM 579 C CA . ASP A 1 88 ? 16.751 -1.148 -10.522 1.00 78.00 88 ASP A CA 1
ATOM 580 C C . ASP A 1 88 ? 16.381 -2.592 -10.906 1.00 78.00 88 ASP A C 1
ATOM 582 O O . ASP A 1 88 ? 15.807 -3.316 -10.085 1.00 78.00 88 ASP A O 1
ATOM 586 N N . PRO A 1 89 ? 16.697 -3.042 -12.133 1.00 78.94 89 PRO A N 1
ATOM 587 C CA . PRO A 1 89 ? 16.361 -4.388 -12.587 1.00 78.94 89 PRO A CA 1
ATOM 588 C C . PRO A 1 89 ? 17.070 -5.500 -11.796 1.00 78.94 89 PRO A C 1
ATOM 590 O O . PRO A 1 89 ? 16.576 -6.624 -11.771 1.00 78.94 89 PRO A O 1
ATOM 593 N N . VAL A 1 90 ? 18.199 -5.216 -11.137 1.00 79.62 90 VAL A N 1
ATOM 594 C CA . VAL A 1 90 ? 18.909 -6.183 -10.280 1.00 79.62 90 VAL A CA 1
ATOM 595 C C . VAL A 1 90 ? 18.180 -6.366 -8.949 1.00 79.62 90 VAL A C 1
ATOM 597 O O . VAL A 1 90 ? 18.164 -7.462 -8.392 1.00 79.62 90 VAL A O 1
ATOM 600 N N . VAL A 1 91 ? 17.550 -5.301 -8.454 1.00 75.06 91 VAL A N 1
ATOM 601 C CA . VAL A 1 91 ? 16.796 -5.298 -7.192 1.00 75.06 91 VAL A CA 1
ATOM 602 C C . VAL A 1 91 ? 15.333 -5.693 -7.414 1.00 75.06 91 VAL A C 1
ATOM 604 O O . VAL A 1 91 ? 14.678 -6.146 -6.483 1.00 75.06 91 VAL A O 1
ATOM 607 N N . ALA A 1 92 ? 14.812 -5.607 -8.641 1.00 72.12 92 ALA A N 1
ATOM 608 C CA . ALA A 1 92 ? 13.420 -5.930 -8.960 1.00 72.12 92 ALA A CA 1
ATOM 609 C C . ALA A 1 92 ? 12.901 -7.276 -8.403 1.00 72.12 92 ALA A C 1
ATOM 611 O O . ALA A 1 92 ? 11.790 -7.291 -7.866 1.00 72.12 92 ALA A O 1
ATOM 612 N N . PRO A 1 93 ? 13.682 -8.377 -8.391 1.00 81.81 93 PRO A N 1
ATOM 613 C CA . PRO A 1 93 ? 13.256 -9.632 -7.768 1.00 81.81 93 PRO A CA 1
ATOM 614 C C . PRO A 1 93 ? 12.975 -9.539 -6.260 1.00 81.81 93 PRO A C 1
ATOM 616 O O . PRO A 1 93 ? 12.294 -10.407 -5.717 1.00 81.81 93 PRO A O 1
ATOM 619 N N . THR A 1 94 ? 13.475 -8.511 -5.569 1.00 72.88 94 THR A N 1
ATOM 620 C CA . THR A 1 94 ? 13.225 -8.272 -4.139 1.00 72.88 94 THR A CA 1
ATOM 621 C C . THR A 1 94 ? 12.089 -7.280 -3.887 1.00 72.88 94 THR A C 1
ATOM 623 O O . THR A 1 94 ? 11.756 -7.020 -2.731 1.00 72.88 94 THR A O 1
ATOM 626 N N . TYR A 1 95 ? 11.490 -6.696 -4.930 1.00 76.62 95 TYR A N 1
ATOM 627 C CA . TYR A 1 95 ? 10.331 -5.823 -4.770 1.00 76.62 95 TYR A CA 1
ATOM 628 C C . TYR A 1 95 ? 9.113 -6.627 -4.317 1.00 76.62 95 TYR A C 1
ATOM 630 O O . TYR A 1 95 ? 8.822 -7.708 -4.828 1.00 76.62 95 TYR A O 1
ATOM 638 N N . SER A 1 96 ? 8.389 -6.087 -3.342 1.00 71.00 96 SER A N 1
ATOM 639 C CA . SER A 1 96 ? 7.137 -6.673 -2.861 1.00 71.00 96 SER A CA 1
ATOM 640 C C . SER A 1 96 ? 5.947 -6.177 -3.686 1.00 71.00 96 SER A C 1
ATOM 642 O O . SER A 1 96 ? 6.029 -5.143 -4.351 1.00 71.00 96 SER A O 1
ATOM 644 N N . PHE A 1 97 ? 4.817 -6.884 -3.610 1.00 71.19 97 PHE A N 1
ATOM 645 C CA . PHE A 1 97 ? 3.542 -6.365 -4.113 1.00 71.19 97 PHE A CA 1
ATOM 646 C C . PHE A 1 97 ? 3.281 -4.964 -3.540 1.00 71.19 97 PHE A C 1
ATOM 648 O O . PHE A 1 97 ? 3.449 -4.744 -2.342 1.00 71.19 97 PHE A O 1
ATOM 655 N N . GLY A 1 98 ? 2.871 -4.021 -4.385 1.00 66.38 98 GLY A N 1
ATOM 656 C CA . GLY A 1 98 ? 2.626 -2.637 -3.990 1.00 66.38 98 GLY A CA 1
ATOM 657 C C . GLY A 1 98 ? 3.881 -1.761 -3.897 1.00 66.38 98 GLY A C 1
ATOM 658 O O . GLY A 1 98 ? 3.761 -0.587 -3.553 1.00 66.38 98 GLY A O 1
ATOM 659 N N . GLN A 1 99 ? 5.074 -2.286 -4.212 1.00 73.25 99 GLN A N 1
ATOM 660 C CA . GLN A 1 99 ? 6.311 -1.503 -4.262 1.00 73.25 99 GLN A CA 1
ATOM 661 C C . GLN A 1 99 ? 6.193 -0.376 -5.292 1.00 73.25 99 GLN A C 1
ATOM 663 O O . GLN A 1 99 ? 5.905 -0.625 -6.462 1.00 73.25 99 GLN A O 1
ATOM 668 N N . VAL A 1 100 ? 6.463 0.860 -4.872 1.00 75.50 100 VAL A N 1
ATOM 669 C CA . VAL A 1 100 ? 6.436 2.026 -5.759 1.00 75.50 100 VAL A CA 1
ATOM 670 C C . VAL A 1 100 ? 7.846 2.296 -6.284 1.00 75.50 100 VAL A C 1
ATOM 672 O O . VAL A 1 100 ? 8.818 2.272 -5.524 1.00 75.50 100 VAL A O 1
ATOM 675 N N . VAL A 1 101 ? 7.973 2.539 -7.589 1.00 73.56 101 VAL A N 1
ATOM 676 C CA . VAL A 1 101 ? 9.255 2.822 -8.246 1.00 73.56 101 VAL A CA 1
ATOM 677 C C . VAL A 1 101 ? 9.176 4.024 -9.178 1.00 73.56 101 VAL A C 1
ATOM 679 O O . VAL A 1 101 ? 8.125 4.290 -9.762 1.00 73.56 101 VAL A O 1
ATOM 682 N N . THR A 1 102 ? 10.293 4.729 -9.361 1.00 81.19 102 THR A N 1
ATOM 683 C CA . THR A 1 102 ? 10.436 5.756 -10.403 1.00 81.19 102 THR A CA 1
ATOM 684 C C . THR A 1 102 ? 11.235 5.225 -11.589 1.00 81.19 102 THR A C 1
ATOM 686 O O . THR A 1 102 ? 12.281 4.597 -11.429 1.00 81.19 102 THR A O 1
ATOM 689 N N . PHE A 1 103 ? 10.741 5.468 -12.801 1.00 80.94 103 PHE A N 1
ATOM 690 C CA . PHE A 1 103 ? 11.378 5.046 -14.045 1.00 80.94 103 PHE A CA 1
ATOM 691 C C . PHE A 1 103 ? 11.060 6.038 -15.169 1.00 80.94 103 PHE A C 1
ATOM 693 O O . PHE A 1 103 ? 9.895 6.338 -15.417 1.00 80.94 103 PHE A O 1
ATOM 700 N N . ASN A 1 104 ? 12.093 6.555 -15.846 1.00 80.94 104 ASN A N 1
ATOM 701 C CA . ASN A 1 104 ? 11.977 7.524 -16.949 1.00 80.94 104 ASN A CA 1
ATOM 702 C C . ASN A 1 104 ? 11.106 8.761 -16.643 1.00 80.94 104 ASN A C 1
ATOM 704 O O . ASN A 1 104 ? 10.385 9.246 -17.507 1.00 80.94 104 ASN A O 1
ATOM 708 N N . GLY A 1 105 ? 11.177 9.277 -15.413 1.00 73.12 105 GLY A N 1
ATOM 709 C CA . GLY A 1 105 ? 10.394 10.443 -14.978 1.00 73.12 105 GLY A CA 1
ATOM 710 C C . GLY A 1 105 ? 8.988 10.110 -14.477 1.00 73.12 105 GLY A C 1
ATOM 711 O O . GLY A 1 105 ? 8.397 10.917 -13.769 1.00 73.12 105 GLY A O 1
ATOM 712 N N . SER A 1 106 ? 8.511 8.894 -14.733 1.00 70.50 106 SER A N 1
ATOM 713 C CA . SER A 1 106 ? 7.202 8.417 -14.303 1.00 70.50 106 SER A CA 1
ATOM 714 C C . SER A 1 106 ? 7.296 7.551 -13.039 1.00 70.50 106 SER A C 1
ATOM 716 O O . SER A 1 106 ? 8.347 7.003 -12.699 1.00 70.50 106 SER A O 1
ATOM 718 N N . THR A 1 107 ? 6.181 7.416 -12.329 1.00 74.06 107 THR A N 1
ATOM 719 C CA . THR A 1 107 ? 6.023 6.603 -11.120 1.00 74.06 107 THR A CA 1
ATOM 720 C C . THR A 1 107 ? 5.123 5.411 -11.405 1.00 74.06 107 THR A C 1
ATOM 722 O O . THR A 1 107 ? 4.039 5.569 -11.964 1.00 74.06 107 THR A O 1
ATOM 725 N N . TYR A 1 108 ? 5.544 4.226 -10.974 1.00 80.62 108 TYR A N 1
ATOM 726 C CA . TYR A 1 108 ? 4.831 2.967 -11.163 1.00 80.62 108 TYR A CA 1
ATOM 727 C C . TYR A 1 108 ? 4.660 2.232 -9.834 1.00 80.62 108 TYR A C 1
ATOM 729 O O . TYR A 1 108 ? 5.450 2.427 -8.913 1.00 80.62 108 TYR A O 1
ATOM 737 N N . ILE A 1 109 ? 3.664 1.353 -9.749 1.00 78.12 109 ILE A N 1
ATOM 738 C CA . ILE A 1 109 ? 3.474 0.416 -8.636 1.00 78.12 109 ILE A CA 1
ATOM 739 C C . ILE A 1 109 ? 3.571 -1.027 -9.131 1.00 78.12 109 ILE A C 1
ATOM 741 O O . ILE A 1 109 ? 3.034 -1.346 -10.190 1.00 78.12 109 ILE A O 1
ATOM 745 N N . ALA A 1 110 ? 4.259 -1.890 -8.384 1.00 75.94 110 ALA A N 1
ATOM 746 C CA . ALA A 1 110 ? 4.334 -3.318 -8.667 1.00 75.94 110 ALA A CA 1
ATOM 747 C C . ALA A 1 110 ? 3.008 -4.011 -8.312 1.00 75.94 110 ALA A C 1
ATOM 749 O O . ALA A 1 110 ? 2.544 -3.948 -7.173 1.00 75.94 110 ALA A O 1
ATOM 750 N N . ASN A 1 111 ? 2.419 -4.705 -9.280 1.00 74.25 111 ASN A N 1
ATOM 751 C CA . ASN A 1 111 ? 1.163 -5.448 -9.146 1.00 74.25 111 ASN A CA 1
ATOM 752 C C . ASN A 1 111 ? 1.363 -6.862 -8.583 1.00 74.25 111 ASN A C 1
ATOM 754 O O . ASN A 1 111 ? 0.388 -7.553 -8.297 1.00 74.25 111 ASN A O 1
ATOM 758 N N . VAL A 1 112 ? 2.613 -7.311 -8.454 1.00 68.56 112 VAL A N 1
ATOM 759 C CA . VAL A 1 112 ? 3.008 -8.630 -7.942 1.00 68.56 112 VAL A CA 1
ATOM 760 C C . VAL A 1 112 ? 4.282 -8.501 -7.103 1.00 68.56 112 VAL A C 1
ATOM 762 O O . VAL A 1 112 ? 5.002 -7.508 -7.206 1.00 68.56 112 VAL A O 1
ATOM 765 N N . ALA A 1 113 ? 4.562 -9.497 -6.261 1.00 71.31 113 ALA A N 1
ATOM 766 C CA . ALA A 1 113 ? 5.879 -9.640 -5.644 1.00 71.31 113 ALA A CA 1
ATOM 767 C C . ALA A 1 113 ? 6.873 -10.224 -6.657 1.00 71.31 113 ALA A C 1
ATOM 769 O O . ALA A 1 113 ? 6.478 -11.014 -7.512 1.00 71.31 113 ALA A O 1
ATOM 770 N N . SER A 1 114 ? 8.147 -9.845 -6.544 1.00 74.75 114 SER A N 1
ATOM 771 C CA . SER A 1 114 ? 9.212 -10.232 -7.478 1.00 74.75 114 SER A CA 1
ATOM 772 C C . SER A 1 114 ? 8.829 -9.998 -8.954 1.00 74.75 114 SER A C 1
ATOM 774 O O . SER A 1 114 ? 8.893 -10.935 -9.753 1.00 74.75 114 SER A O 1
ATOM 776 N N . PRO A 1 115 ? 8.392 -8.775 -9.319 1.00 79.31 115 PRO A N 1
ATOM 777 C CA . PRO A 1 115 ? 7.950 -8.448 -10.670 1.00 79.31 115 PRO A CA 1
ATOM 778 C C . PRO A 1 115 ? 9.041 -8.694 -11.714 1.00 79.31 115 PRO A C 1
ATOM 780 O O . PRO A 1 115 ? 10.237 -8.519 -11.469 1.00 79.31 115 PRO A O 1
ATOM 783 N N . THR A 1 116 ? 8.600 -9.062 -12.910 1.00 84.94 116 THR A N 1
ATOM 784 C CA . THR A 1 116 ? 9.440 -9.288 -14.079 1.00 84.94 116 THR A CA 1
ATOM 785 C C . THR A 1 116 ? 9.252 -8.182 -15.115 1.00 84.94 116 THR A C 1
ATOM 787 O O . THR A 1 116 ? 8.202 -7.546 -15.223 1.00 84.94 116 THR A O 1
ATOM 790 N N . GLY A 1 117 ? 10.293 -7.931 -15.911 1.00 82.25 117 GLY A N 1
ATOM 791 C CA . GLY A 1 117 ? 10.266 -6.907 -16.955 1.00 82.25 117 GLY A CA 1
ATOM 792 C C . GLY A 1 117 ? 10.445 -5.477 -16.433 1.00 82.25 117 GLY A C 1
ATOM 793 O O . GLY A 1 117 ? 10.922 -5.252 -15.324 1.00 82.25 117 GLY A O 1
ATOM 794 N N . ILE A 1 118 ? 10.132 -4.500 -17.287 1.00 84.12 118 ILE A N 1
ATOM 795 C CA . ILE A 1 118 ? 10.458 -3.083 -17.074 1.00 84.12 118 ILE A CA 1
ATOM 796 C C . ILE A 1 118 ? 9.160 -2.283 -16.865 1.00 84.12 118 ILE A C 1
ATOM 798 O O . ILE A 1 118 ? 8.196 -2.501 -17.618 1.00 84.12 118 ILE A O 1
ATOM 802 N N . PRO A 1 119 ? 9.117 -1.332 -15.911 1.00 83.31 119 PRO A N 1
ATOM 803 C CA . PRO A 1 119 ? 7.990 -0.420 -15.758 1.00 83.31 119 PRO A CA 1
ATOM 804 C C . PRO A 1 119 ? 7.607 0.267 -17.077 1.00 83.31 119 PRO A C 1
ATOM 806 O O . PRO A 1 119 ? 8.465 0.698 -17.847 1.00 83.31 119 PRO A O 1
ATOM 809 N N . GLY A 1 120 ? 6.305 0.324 -17.363 1.00 76.81 120 GLY A N 1
ATOM 810 C CA . GLY A 1 120 ? 5.755 0.885 -18.605 1.00 76.81 120 GLY A CA 1
ATOM 811 C C . GLY A 1 120 ? 5.646 -0.098 -19.776 1.00 76.81 120 GLY A C 1
ATOM 812 O O . GLY A 1 120 ? 4.969 0.210 -20.752 1.00 76.81 120 GLY A O 1
ATOM 813 N N . THR A 1 121 ? 6.251 -1.288 -19.682 1.00 81.94 121 THR A N 1
ATOM 814 C CA . THR A 1 121 ? 6.125 -2.346 -20.712 1.00 81.94 121 THR A CA 1
ATOM 815 C C . THR A 1 121 ? 5.589 -3.662 -20.163 1.00 81.94 121 THR A C 1
ATOM 817 O O . THR A 1 121 ? 4.908 -4.392 -20.879 1.00 81.94 121 THR A O 1
ATOM 820 N N . SER A 1 122 ? 5.885 -3.964 -18.897 1.00 85.56 122 SER A N 1
ATOM 821 C CA . SER A 1 122 ? 5.428 -5.181 -18.235 1.00 85.56 122 SER A CA 1
ATOM 822 C C . SER A 1 122 ? 4.052 -4.987 -17.585 1.00 85.56 122 SER A C 1
ATOM 824 O O . SER A 1 122 ? 3.826 -3.945 -16.962 1.00 85.56 122 SER A O 1
ATOM 826 N N . PRO A 1 123 ? 3.153 -5.989 -17.657 1.00 77.06 123 PRO A N 1
ATOM 827 C CA . PRO A 1 123 ? 1.893 -5.991 -16.908 1.00 77.06 123 PRO A CA 1
ATOM 828 C C . PRO A 1 123 ? 2.096 -6.077 -15.385 1.00 77.06 123 PRO A C 1
ATOM 830 O O . PRO A 1 123 ? 1.173 -5.791 -14.620 1.00 77.06 123 PRO A O 1
ATOM 833 N N . ASP A 1 124 ? 3.305 -6.420 -14.934 1.00 80.44 124 ASP A N 1
ATOM 834 C CA . ASP A 1 124 ? 3.655 -6.490 -13.515 1.00 80.44 124 ASP A CA 1
ATOM 835 C C . ASP A 1 124 ? 3.725 -5.099 -12.862 1.00 80.44 124 ASP A C 1
ATOM 837 O O . ASP A 1 124 ? 3.846 -5.007 -11.641 1.00 80.44 124 ASP A O 1
ATOM 841 N N . TYR A 1 125 ? 3.612 -4.019 -13.646 1.00 80.00 125 TYR A N 1
ATOM 842 C CA . TYR A 1 125 ? 3.613 -2.640 -13.167 1.00 80.00 125 TYR A CA 1
ATOM 843 C C . TYR A 1 125 ? 2.413 -1.841 -13.677 1.00 80.00 125 TYR A C 1
ATOM 845 O O . TYR A 1 125 ? 2.057 -1.899 -14.852 1.00 80.00 125 TYR A O 1
ATOM 853 N N . THR A 1 126 ? 1.845 -1.009 -12.806 1.00 79.56 126 THR A N 1
ATOM 854 C CA . THR A 1 126 ? 0.815 -0.024 -13.164 1.00 79.56 126 THR A CA 1
ATOM 855 C C . THR A 1 126 ? 1.394 1.383 -13.084 1.00 79.56 126 THR A C 1
ATOM 857 O O . THR A 1 126 ? 2.009 1.740 -12.080 1.00 79.56 126 THR A O 1
ATOM 860 N N . LEU A 1 127 ? 1.199 2.195 -14.128 1.00 75.88 127 LEU A N 1
ATOM 861 C CA . LEU A 1 127 ? 1.556 3.617 -14.114 1.00 75.88 127 LEU A CA 1
ATOM 862 C C . LEU A 1 127 ? 0.667 4.363 -13.111 1.00 75.88 127 LEU A C 1
ATOM 864 O O . LEU A 1 127 ? -0.556 4.315 -13.209 1.00 75.88 127 LEU A O 1
ATOM 868 N N . LEU A 1 128 ? 1.291 5.068 -12.170 1.00 65.44 128 LEU A N 1
ATOM 869 C CA . LEU A 1 128 ? 0.609 5.929 -11.204 1.00 65.44 128 LEU A CA 1
ATOM 870 C C . LEU A 1 128 ? 0.636 7.400 -11.624 1.00 65.44 128 LEU A C 1
ATOM 872 O O . LEU A 1 128 ? -0.355 8.104 -11.450 1.00 65.44 128 LEU A O 1
ATOM 876 N N . ALA A 1 129 ? 1.770 7.864 -12.153 1.00 61.38 129 ALA A N 1
ATOM 877 C CA . ALA A 1 129 ? 1.960 9.242 -12.601 1.00 61.38 129 ALA A CA 1
ATOM 878 C C . ALA A 1 129 ? 3.044 9.304 -13.682 1.00 61.38 129 ALA A C 1
ATOM 880 O O . ALA A 1 129 ? 4.046 8.603 -13.565 1.00 61.38 129 ALA A O 1
ATOM 881 N N . GLY A 1 130 ? 2.820 10.103 -14.726 1.00 57.50 130 GLY A N 1
ATOM 882 C CA . GLY A 1 130 ? 3.670 10.210 -15.915 1.00 57.50 130 GLY A CA 1
ATOM 883 C C . GLY A 1 130 ? 4.560 11.433 -15.901 1.00 57.50 130 GLY A C 1
ATOM 884 O O . GLY A 1 130 ? 4.024 12.515 -15.575 1.00 57.50 130 GLY A O 1
#

Sequence (130 aa):
MPFDPVVAPTYSFGQVVTFNGSTYIANVASPTGIPGTSPDYTLLAGAGATGVTGITGGTGGTGETGATGITGITGATGIGLSGVVPFDPVVAPTYSFGQVVTFNGSTYIANVASPTGIPGTSPDYTLLAG

Secondary structure (DSSP, 8-state):
-B--TTTGGGPPTT-EEEETTEEEEESSSS--S-TTTSTTEEEEEPPB-PPPPPP-----SSSS-PPPPPPPPPPPB-S-TT-EEE--TTTGGGPPTT-EEEETTEEEEESSSS--S-TTTSTTEEEEE-

Organism: NCBI:txid248903

Foldseek 3Di:
DADDQVCLQQDAAQDWHDDPQWIWGANHHRDDDDEPPDPRIDTPFAHFDPDDDDDPPDDDPPDDDDDDDDDDDGGGGDPDVVFEEADDQVCLQQDAQQGWYDDPNWIKGANHHRDDDDEPPDPRIDTPGD

pLDDT: mean 70.03, std 20.4, range [31.56, 96.12]

Radius of gyration: 19.82 Å; chains: 1; bounding box: 31×51×49 Å